Protein AF-A0A3D2JMN7-F1 (afdb_monomer)

Sequence (132 aa):
RILSSPPSQLANPKLTTCADEILEDLNIESRLNQNVDPPTIDQSSVQNSAGFSENALDNLARENNVLSIEHRVIDLLEKSDGSVHVDDITRTLGESASAVSSVLIMLELKGNARQVGSMQFIADKERPVISY

Solvent-accessible surface area (backbone atoms only — not comparable to full-atom values): 9131 Å² total; per-residue (Å²): 137,79,90,83,80,82,82,82,82,82,77,76,81,79,87,79,73,79,95,80,82,86,87,81,85,85,85,76,82,75,81,80,80,83,81,91,85,89,83,82,93,74,93,74,77,92,73,93,65,102,73,84,76,82,44,72,66,57,56,49,60,73,73,54,84,82,64,58,71,63,56,53,51,49,56,52,31,66,72,41,100,50,73,45,44,53,68,57,52,21,64,74,69,73,45,53,66,66,59,51,50,54,44,50,54,52,30,37,78,69,50,49,25,42,77,81,53,94,62,21,33,30,50,36,76,79,69,82,82,79,82,129

Nearest PDB structures (foldseek):
  3f72-assembly2_C  TM=7.011E-01  e=8.787E-03  Staphylococcus aureus
  4o5v-assembly1_A  TM=7.372E-01  e=9.380E-03  Thermoplasma acidophilum DSM 1728
  7dqb-assembly1_A  TM=8.512E-01  e=4.802E-02  Microbacterium hydrocarbonoxydans
  4zzl-assembly1_A  TM=5.368E-01  e=3.090E-03  Pseudomonas aeruginosa
  2hr3-assembly1_A  TM=7.502E-01  e=5.126E-02  Pseudomonas aeruginosa

pLDDT: mean 71.04, std 20.72, range [36.44, 97.56]

Mean predicted aligned error: 19.76 Å

Secondary structure (DSSP, 8-state):
----PPPP----------TT-----------------------------------HHHHHHHHS-S--HHHHHHHHHHHSSS-EEHHHHHHHHT--HHHHHHHHHHHHHTTSEEEEETTEEEE---------

Radius of gyration: 30.07 Å; Cα contacts (8 Å, |Δi|>4): 79; chains: 1; bounding box: 66×76×73 Å

Foldseek 3Di:
DDDDDDDDDDDDPPPPDPPPPDDDDPPPPPPPDDDDDDDDDDDDDDDDDPDPPPPPVVVCPVPDDPPDLLVLLLVVQVPDPFWDALVRSCVVVVHDSVVSVVSQVVCVVVQQKDDDDDRIIHGRDPDPPPDD

Structure (mmCIF, N/CA/C/O backbon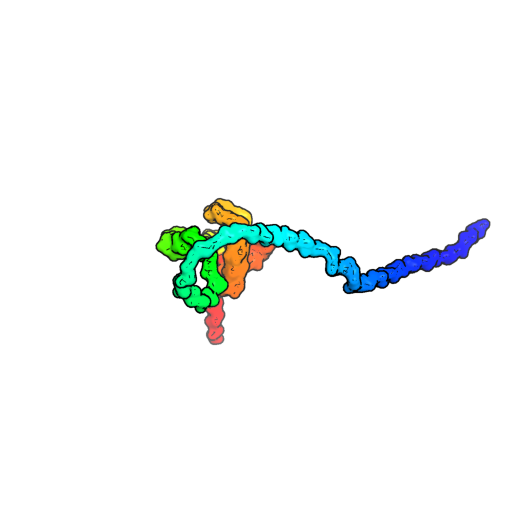e):
data_AF-A0A3D2JMN7-F1
#
_entry.id   AF-A0A3D2JMN7-F1
#
loop_
_atom_site.group_PDB
_atom_site.id
_atom_site.type_symbol
_atom_site.label_atom_id
_atom_site.label_alt_id
_atom_site.label_comp_id
_atom_site.label_asym_id
_atom_site.label_entity_id
_atom_site.label_seq_id
_atom_site.pdbx_PDB_ins_code
_atom_site.Cartn_x
_atom_site.Cartn_y
_atom_site.Cartn_z
_atom_site.occupancy
_atom_site.B_iso_or_equiv
_atom_site.auth_seq_id
_atom_site.auth_comp_id
_atom_site.auth_asym_id
_atom_site.auth_atom_id
_atom_site.pdbx_PDB_model_num
ATOM 1 N N . ARG A 1 1 ? 28.702 -52.298 47.953 1.00 44.03 1 ARG A N 1
ATOM 2 C CA . ARG A 1 1 ? 27.553 -51.367 47.871 1.00 44.03 1 ARG A CA 1
ATOM 3 C C . ARG A 1 1 ? 28.126 -4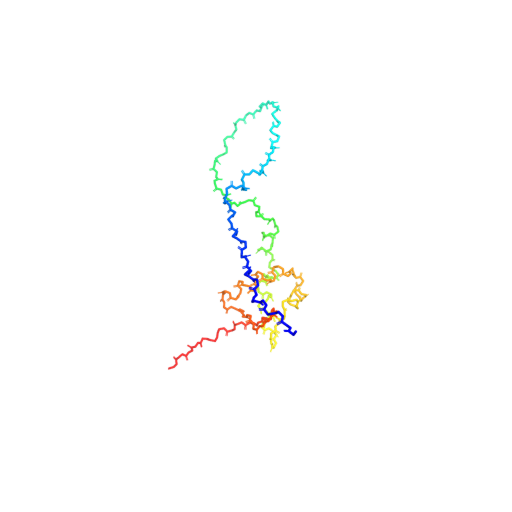9.954 47.757 1.00 44.03 1 ARG A C 1
ATOM 5 O O . ARG A 1 1 ? 28.578 -49.426 48.753 1.00 44.03 1 ARG A O 1
ATOM 12 N N . ILE A 1 2 ? 28.193 -49.472 46.512 1.00 50.59 2 ILE A N 1
ATOM 13 C CA . ILE A 1 2 ? 28.217 -48.078 46.030 1.00 50.59 2 ILE A CA 1
ATOM 14 C C . ILE A 1 2 ? 29.288 -47.124 46.607 1.00 50.59 2 ILE A C 1
ATOM 16 O O . ILE A 1 2 ? 29.111 -46.520 47.659 1.00 50.59 2 ILE A O 1
ATOM 20 N N . LEU A 1 3 ? 30.364 -46.948 45.827 1.00 49.75 3 LEU A N 1
ATOM 21 C CA . LEU A 1 3 ? 31.215 -45.753 45.796 1.00 49.75 3 LEU A CA 1
ATOM 22 C C . LEU A 1 3 ? 30.363 -44.557 45.343 1.00 49.75 3 LEU A C 1
ATOM 24 O O . LEU A 1 3 ? 29.797 -44.596 44.253 1.00 49.75 3 LEU A O 1
ATOM 28 N N . SER A 1 4 ? 30.269 -43.513 46.164 1.00 51.53 4 SER A N 1
ATOM 29 C CA . SER A 1 4 ? 29.608 -42.252 45.813 1.00 51.53 4 SER A CA 1
ATOM 30 C C . SER A 1 4 ? 30.662 -41.153 45.703 1.00 51.53 4 SER A C 1
ATOM 32 O O . SER A 1 4 ? 31.028 -40.539 46.703 1.00 51.53 4 SER A O 1
ATOM 34 N N . SER A 1 5 ? 31.159 -40.924 44.490 1.00 59.91 5 SER A N 1
ATOM 35 C CA . SER A 1 5 ? 31.951 -39.739 44.146 1.00 59.91 5 SER A CA 1
ATOM 36 C C . SER A 1 5 ? 31.023 -38.531 43.928 1.00 59.91 5 SER A C 1
ATOM 38 O O . SER A 1 5 ? 29.992 -38.694 43.273 1.00 59.91 5 SER A O 1
ATOM 40 N N . PRO A 1 6 ? 31.351 -37.324 44.425 1.00 65.38 6 PRO A N 1
ATOM 41 C CA . PRO A 1 6 ? 30.666 -36.089 44.038 1.00 65.38 6 PRO A CA 1
ATOM 42 C C . PRO A 1 6 ? 31.114 -35.589 42.642 1.00 65.38 6 PRO A C 1
ATOM 44 O O . PRO A 1 6 ? 32.161 -36.014 42.148 1.00 65.38 6 PRO A O 1
ATOM 47 N N . PRO A 1 7 ? 30.313 -34.726 41.981 1.00 52.62 7 PRO A N 1
ATOM 48 C CA . PRO A 1 7 ? 30.392 -34.475 40.542 1.00 52.62 7 PRO A CA 1
ATOM 49 C C . PRO A 1 7 ? 31.567 -33.586 40.115 1.00 52.62 7 PRO A C 1
ATOM 51 O O . PRO A 1 7 ? 31.987 -32.670 40.821 1.00 52.62 7 PRO A O 1
ATOM 54 N N . SER A 1 8 ? 32.054 -33.864 38.906 1.00 52.22 8 SER A N 1
ATOM 55 C CA . SER A 1 8 ? 33.098 -33.144 38.181 1.00 52.22 8 SER A CA 1
ATOM 56 C C . SER A 1 8 ? 32.760 -31.659 38.014 1.00 52.22 8 SER A C 1
ATOM 58 O O . SER A 1 8 ? 31.720 -31.308 37.458 1.00 52.22 8 SER A O 1
ATOM 60 N N . GLN A 1 9 ? 33.669 -30.790 38.459 1.00 52.78 9 GLN A N 1
ATOM 61 C CA . GLN A 1 9 ? 33.668 -29.358 38.160 1.00 52.78 9 GLN A CA 1
ATOM 62 C C . GLN A 1 9 ? 33.759 -29.162 36.640 1.00 52.78 9 GLN A C 1
ATOM 64 O O . GLN A 1 9 ? 34.770 -29.499 36.021 1.00 52.78 9 GLN A O 1
ATOM 69 N N . LEU A 1 10 ? 32.693 -28.634 36.039 1.00 46.59 10 LEU A N 1
ATOM 70 C CA . LEU A 1 10 ? 32.675 -28.195 34.650 1.00 46.59 10 LEU A CA 1
ATOM 71 C C . LEU A 1 10 ? 33.549 -26.938 34.542 1.00 46.59 10 LEU A C 1
ATOM 73 O O . LEU A 1 10 ? 33.153 -25.848 34.950 1.00 46.59 10 LEU A O 1
ATOM 77 N N . ALA A 1 11 ? 34.771 -27.110 34.047 1.00 52.69 11 ALA A N 1
ATOM 78 C CA . ALA A 1 11 ? 35.667 -26.010 33.738 1.00 52.69 11 ALA A CA 1
ATOM 79 C C . ALA A 1 11 ? 35.083 -25.201 32.570 1.00 52.69 11 ALA A C 1
ATOM 81 O O . ALA A 1 11 ? 34.993 -25.695 31.448 1.00 52.69 11 ALA A O 1
ATOM 82 N N . ASN A 1 12 ? 34.689 -23.955 32.831 1.00 51.59 12 ASN A N 1
ATOM 83 C CA . ASN A 1 12 ? 34.355 -23.002 31.777 1.00 51.59 12 ASN A CA 1
ATOM 84 C C . ASN A 1 12 ? 35.637 -22.660 31.000 1.00 51.59 12 ASN A C 1
ATOM 86 O O . ASN A 1 12 ? 36.590 -22.170 31.620 1.00 51.59 12 ASN A O 1
ATOM 90 N N . PRO A 1 13 ? 35.704 -22.857 29.672 1.00 53.78 13 PRO A N 1
ATOM 91 C CA . PRO A 1 13 ? 36.789 -22.285 28.896 1.00 53.78 13 PRO A CA 1
ATOM 92 C C . PRO A 1 13 ? 36.629 -20.761 28.894 1.00 53.78 13 PRO A C 1
ATOM 94 O O . PRO A 1 13 ? 35.652 -20.210 28.390 1.00 53.78 13 PRO A O 1
ATOM 97 N N . LYS A 1 14 ? 37.601 -20.075 29.500 1.00 52.97 14 LYS A N 1
ATOM 98 C CA . LYS A 1 14 ? 37.822 -18.635 29.342 1.00 52.97 14 LYS A CA 1
ATOM 99 C C . LYS A 1 14 ? 38.020 -18.353 27.848 1.00 52.97 14 LYS A C 1
ATOM 101 O O . LYS A 1 14 ? 39.074 -18.678 27.309 1.00 52.97 14 LYS A O 1
ATOM 106 N N . LEU A 1 15 ? 37.039 -17.737 27.187 1.00 50.47 15 LEU A N 1
ATOM 107 C CA . LEU A 1 15 ? 37.279 -17.057 25.914 1.00 50.47 15 LEU A CA 1
ATOM 108 C C . LEU A 1 15 ? 38.044 -15.761 26.207 1.00 50.47 15 LEU A C 1
ATOM 110 O O . LEU A 1 15 ? 37.457 -14.706 26.423 1.00 50.47 15 LEU A O 1
ATOM 114 N N . THR A 1 16 ? 39.370 -15.855 26.257 1.00 58.66 16 THR A N 1
ATOM 115 C CA . THR A 1 16 ? 40.251 -14.711 26.013 1.00 58.66 16 THR A CA 1
ATOM 116 C C . THR A 1 16 ? 40.700 -14.834 24.565 1.00 58.66 16 THR A C 1
ATOM 118 O O . THR A 1 16 ? 41.642 -15.557 24.261 1.00 58.66 16 THR A O 1
ATOM 121 N N . THR A 1 17 ? 39.982 -14.164 23.671 1.00 52.81 17 THR A N 1
ATOM 122 C CA . THR A 1 17 ? 40.447 -13.891 22.310 1.00 52.81 17 THR A CA 1
ATOM 123 C C . THR A 1 17 ? 40.876 -12.432 22.309 1.00 52.81 17 THR A C 1
ATOM 125 O O . THR A 1 17 ? 40.051 -11.544 22.515 1.00 52.81 17 THR A O 1
ATOM 128 N N . CYS A 1 18 ? 42.183 -12.199 22.188 1.00 51.72 18 CYS A N 1
ATOM 129 C CA . CYS A 1 18 ? 42.750 -10.868 22.010 1.00 51.72 18 CYS A CA 1
ATOM 130 C C . CYS A 1 18 ? 42.147 -10.251 20.743 1.00 51.72 18 CYS A C 1
ATOM 132 O O . CYS A 1 18 ? 42.168 -10.866 19.681 1.00 51.72 18 CYS A O 1
ATOM 134 N N . ALA A 1 19 ? 41.570 -9.060 20.869 1.00 56.66 19 ALA A N 1
ATOM 135 C CA . ALA A 1 19 ? 40.833 -8.375 19.811 1.00 56.66 19 ALA A CA 1
ATOM 136 C C . ALA A 1 19 ? 41.749 -7.664 18.789 1.00 56.66 19 ALA A C 1
ATOM 138 O O . ALA A 1 19 ? 41.404 -6.579 18.341 1.00 56.66 19 ALA A O 1
ATOM 139 N N . ASP A 1 20 ? 42.891 -8.264 18.433 1.00 56.88 20 ASP A N 1
ATOM 140 C CA . ASP A 1 20 ? 43.944 -7.613 17.629 1.00 56.88 20 ASP A CA 1
ATOM 141 C C . ASP A 1 20 ? 44.357 -8.383 16.351 1.00 56.88 20 ASP A C 1
ATOM 143 O O . ASP A 1 20 ? 45.326 -8.005 15.704 1.00 56.88 20 ASP A O 1
ATOM 147 N N . GLU A 1 21 ? 43.630 -9.425 15.924 1.00 58.06 21 GLU A N 1
ATOM 148 C CA . GLU A 1 21 ? 44.004 -10.234 14.737 1.00 58.06 21 GLU A CA 1
ATOM 149 C C . GLU A 1 21 ? 42.912 -10.339 13.653 1.00 58.06 21 GLU A C 1
ATOM 151 O O . GLU A 1 21 ? 42.696 -11.402 13.078 1.00 58.06 21 GLU A O 1
ATOM 156 N N . ILE A 1 22 ? 42.203 -9.252 13.331 1.00 61.91 22 ILE A N 1
ATOM 157 C CA . ILE A 1 22 ? 41.451 -9.185 12.060 1.00 61.91 22 ILE A CA 1
ATOM 158 C C . ILE A 1 22 ? 41.635 -7.802 11.433 1.00 61.91 22 ILE A C 1
ATOM 160 O O . ILE A 1 22 ? 40.740 -6.959 11.475 1.00 61.91 22 ILE A O 1
ATOM 164 N N . LEU A 1 23 ? 42.822 -7.547 10.879 1.00 56.66 23 LEU A N 1
ATOM 165 C CA . LEU A 1 23 ? 43.068 -6.353 10.065 1.00 56.66 23 LEU A CA 1
ATOM 166 C C . LEU A 1 23 ? 44.175 -6.572 9.022 1.00 56.66 23 LEU A C 1
ATOM 168 O O . LEU A 1 23 ? 45.067 -5.755 8.880 1.00 56.66 23 LEU A O 1
ATOM 172 N N . GLU A 1 24 ? 44.088 -7.678 8.291 1.00 62.19 24 GLU A N 1
ATOM 173 C CA . GLU A 1 24 ? 44.838 -8.029 7.072 1.00 62.19 24 GLU A CA 1
ATOM 174 C C . GLU A 1 24 ? 43.958 -9.133 6.443 1.00 62.19 24 GLU A C 1
ATOM 176 O O . GLU A 1 24 ? 43.697 -10.142 7.084 1.00 62.19 24 GLU A O 1
ATOM 181 N N . ASP A 1 25 ? 43.195 -8.942 5.364 1.00 58.25 25 ASP A N 1
ATOM 182 C CA . ASP A 1 25 ? 43.626 -8.586 4.019 1.00 58.25 25 ASP A CA 1
ATOM 183 C C . ASP A 1 25 ? 42.461 -7.976 3.207 1.00 58.25 25 ASP A C 1
ATOM 185 O O . ASP A 1 25 ? 41.481 -8.650 2.882 1.00 58.25 25 ASP A O 1
ATOM 189 N N . LEU A 1 26 ? 42.585 -6.712 2.795 1.00 57.06 26 LEU A N 1
ATOM 190 C CA . LEU A 1 26 ? 41.852 -6.159 1.647 1.00 57.06 26 LEU A CA 1
ATOM 191 C C . LEU A 1 26 ? 42.875 -5.777 0.576 1.00 57.06 26 LEU A C 1
ATOM 193 O O . LEU A 1 26 ? 43.166 -4.605 0.345 1.00 57.06 26 LEU A O 1
ATOM 197 N N . ASN A 1 27 ? 43.449 -6.792 -0.069 1.00 56.41 27 ASN A N 1
ATOM 198 C CA . ASN A 1 27 ? 44.314 -6.620 -1.230 1.00 56.41 27 ASN A CA 1
ATOM 199 C C . ASN A 1 27 ? 43.474 -6.236 -2.462 1.00 56.41 27 ASN A C 1
ATOM 201 O O . ASN A 1 27 ? 43.112 -7.083 -3.278 1.00 56.41 27 ASN A O 1
ATOM 205 N N . ILE A 1 28 ? 43.131 -4.953 -2.592 1.00 56.72 28 ILE A N 1
ATOM 206 C CA . ILE A 1 28 ? 42.568 -4.397 -3.828 1.00 56.72 28 ILE A CA 1
ATOM 207 C C . ILE A 1 28 ? 43.739 -3.849 -4.648 1.00 56.72 28 ILE A C 1
ATOM 209 O O . ILE A 1 28 ? 44.032 -2.654 -4.639 1.00 56.72 28 ILE A O 1
ATOM 213 N N . GLU A 1 29 ? 44.433 -4.736 -5.362 1.00 55.69 29 GLU A N 1
ATOM 214 C CA . GLU A 1 29 ? 45.381 -4.351 -6.411 1.00 55.69 29 GLU A CA 1
ATOM 215 C C . GLU A 1 29 ? 44.619 -3.681 -7.566 1.00 55.69 29 GLU A C 1
ATOM 217 O O . GLU A 1 29 ? 44.268 -4.299 -8.574 1.00 55.69 29 GLU A O 1
ATOM 222 N N . SER A 1 30 ? 44.355 -2.380 -7.427 1.00 52.28 30 SER A N 1
ATOM 223 C CA . SER A 1 30 ? 43.958 -1.544 -8.555 1.00 52.28 30 SER A CA 1
ATOM 224 C C . SER A 1 30 ? 45.152 -1.431 -9.507 1.00 52.28 30 SER A C 1
ATOM 226 O O . SER A 1 30 ? 46.157 -0.776 -9.231 1.00 52.28 30 SER A O 1
ATOM 228 N N . ARG A 1 31 ? 45.071 -2.146 -10.631 1.00 49.97 31 ARG A N 1
ATOM 229 C CA . ARG A 1 31 ? 46.018 -2.059 -11.745 1.00 49.97 31 ARG A CA 1
ATOM 230 C C . ARG A 1 31 ? 45.913 -0.671 -12.383 1.00 49.97 31 ARG A C 1
ATOM 232 O O . ARG A 1 31 ? 45.187 -0.476 -13.353 1.00 49.97 31 ARG A O 1
ATOM 239 N N . LEU A 1 32 ? 46.660 0.290 -11.842 1.00 48.00 32 LEU A N 1
ATOM 240 C CA . LEU A 1 32 ? 47.013 1.539 -12.516 1.00 48.00 32 LEU A CA 1
ATOM 241 C C . LEU A 1 32 ? 47.888 1.205 -13.729 1.00 48.00 32 LEU A C 1
ATOM 243 O O . LEU A 1 32 ? 49.114 1.167 -13.646 1.00 48.00 32 LEU A O 1
ATOM 247 N N . ASN A 1 33 ? 47.252 0.932 -14.865 1.00 43.75 33 ASN A N 1
ATOM 248 C CA . ASN A 1 33 ? 47.948 0.858 -16.139 1.00 43.75 33 ASN A CA 1
ATOM 249 C C . ASN A 1 33 ? 48.112 2.285 -16.679 1.00 43.75 33 ASN A C 1
ATOM 251 O O . ASN A 1 33 ? 47.229 2.822 -17.344 1.00 43.75 33 ASN A O 1
ATOM 255 N N . GLN A 1 34 ? 49.241 2.907 -16.345 1.00 50.25 34 GLN A N 1
ATOM 256 C CA . GLN A 1 34 ? 49.738 4.087 -17.045 1.00 50.25 34 GLN A CA 1
ATOM 257 C C . GLN A 1 34 ? 50.280 3.678 -18.421 1.00 50.25 34 GLN A C 1
ATOM 259 O O . GLN A 1 34 ? 51.120 2.787 -18.495 1.00 50.25 34 GLN A O 1
ATOM 264 N N . ASN A 1 35 ? 49.808 4.338 -19.482 1.00 42.78 35 ASN A N 1
ATOM 265 C CA . ASN A 1 35 ? 50.547 4.667 -20.715 1.00 42.78 35 ASN A CA 1
ATOM 266 C C . ASN A 1 35 ? 49.700 5.708 -21.492 1.00 42.78 35 ASN A C 1
ATOM 268 O O . ASN A 1 35 ? 48.638 5.354 -21.987 1.00 42.78 35 ASN A O 1
ATOM 272 N N . VAL A 1 36 ? 49.917 7.020 -21.303 1.00 47.38 36 VAL A N 1
ATOM 273 C CA . VAL A 1 36 ? 50.818 7.940 -22.052 1.00 47.38 36 VAL A CA 1
ATOM 274 C C . VAL A 1 36 ? 50.114 8.596 -23.263 1.00 47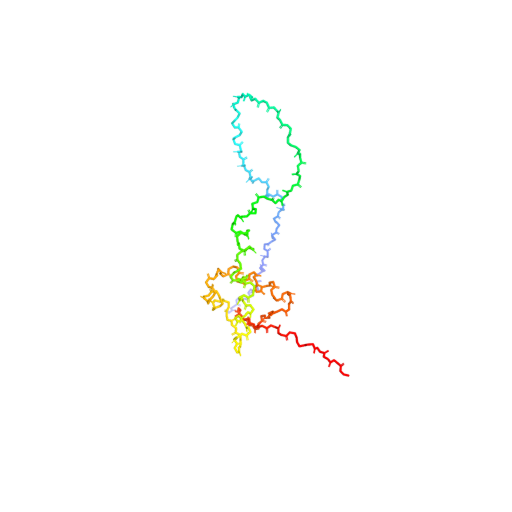.38 36 VAL A C 1
ATOM 276 O O . VAL A 1 36 ? 49.900 7.942 -24.274 1.00 47.38 36 VAL A O 1
ATOM 279 N N . ASP A 1 37 ? 49.720 9.873 -23.079 1.00 40.38 37 ASP A N 1
ATOM 280 C CA . ASP A 1 37 ? 49.861 11.068 -23.961 1.00 40.38 37 ASP A CA 1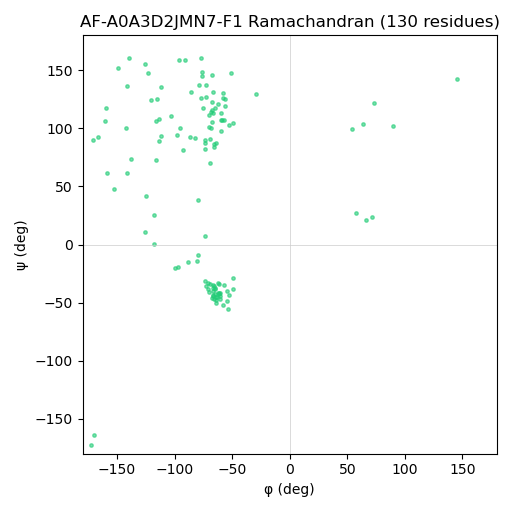
ATOM 281 C C . ASP A 1 37 ? 48.666 12.068 -23.900 1.00 40.38 37 ASP A C 1
ATOM 283 O O . ASP A 1 37 ? 47.518 11.645 -23.752 1.00 40.38 37 ASP A O 1
ATOM 287 N N . PRO A 1 38 ? 48.908 13.405 -23.963 1.00 58.84 38 PRO A N 1
ATOM 288 C CA . PRO A 1 38 ? 47.926 14.455 -23.645 1.00 58.84 38 PRO A CA 1
ATOM 289 C C . PRO A 1 38 ? 47.116 14.905 -24.878 1.00 58.84 38 PRO A C 1
ATOM 291 O O . PRO A 1 38 ? 47.600 14.792 -26.006 1.00 58.84 38 PRO A O 1
ATOM 294 N N . PRO A 1 39 ? 45.922 15.510 -24.699 1.00 42.59 39 PRO A N 1
ATOM 295 C CA . PRO A 1 39 ? 45.870 16.962 -24.904 1.00 42.59 39 PRO A CA 1
ATOM 296 C C . PRO A 1 39 ? 44.838 17.737 -24.054 1.00 42.59 39 PRO A C 1
ATOM 298 O O . PRO A 1 39 ? 43.760 17.260 -23.723 1.00 42.59 39 PRO A O 1
ATOM 301 N N . THR A 1 40 ? 45.206 18.997 -23.811 1.00 38.66 40 THR A N 1
ATOM 302 C CA . THR A 1 40 ? 44.357 20.188 -23.621 1.00 38.66 40 THR A CA 1
ATOM 303 C C . THR A 1 40 ? 43.408 20.231 -22.418 1.00 38.66 40 THR A C 1
ATOM 305 O O . THR A 1 40 ? 42.311 19.685 -22.408 1.00 38.66 40 THR A O 1
ATOM 308 N N . ILE A 1 41 ? 43.839 21.015 -21.427 1.00 50.31 41 ILE A N 1
ATOM 309 C CA . ILE A 1 41 ? 43.032 21.536 -20.324 1.00 50.31 41 ILE A CA 1
ATOM 310 C C . ILE A 1 41 ? 41.972 22.481 -20.900 1.00 50.31 41 ILE A C 1
ATOM 312 O O . ILE A 1 41 ? 42.332 23.536 -21.417 1.00 50.31 41 ILE A O 1
ATOM 316 N N . ASP A 1 42 ? 40.694 22.151 -20.726 1.00 39.16 42 ASP A N 1
ATOM 317 C CA . ASP A 1 42 ? 39.643 23.163 -20.645 1.00 39.16 42 ASP A CA 1
ATOM 318 C C . ASP A 1 42 ? 38.937 23.032 -19.291 1.00 39.16 42 ASP A C 1
ATOM 320 O O . ASP A 1 42 ? 38.544 21.949 -18.849 1.00 39.16 42 ASP A O 1
ATOM 324 N N . GLN A 1 43 ? 38.922 24.147 -18.571 1.00 53.19 43 GLN A N 1
ATOM 325 C CA . GLN A 1 43 ? 38.547 24.254 -17.170 1.00 53.19 43 GLN A CA 1
ATOM 326 C C . GLN A 1 43 ? 37.051 23.992 -17.007 1.00 53.19 43 GLN A C 1
ATOM 328 O O . GLN A 1 43 ? 36.225 24.802 -17.413 1.00 53.19 43 GLN A O 1
ATOM 333 N N . SER A 1 44 ? 36.688 22.900 -16.338 1.00 36.44 44 SER A N 1
ATOM 334 C CA . SER A 1 44 ? 35.334 22.717 -15.815 1.00 36.44 44 SER A CA 1
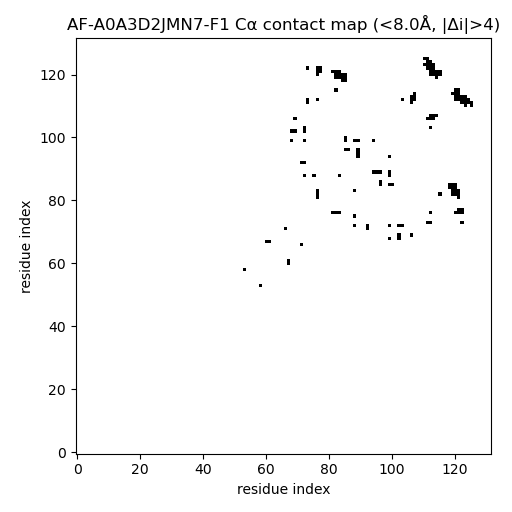ATOM 335 C C . SER A 1 44 ? 35.397 22.652 -14.298 1.00 36.44 44 SER A C 1
ATOM 337 O O . SER A 1 44 ? 35.894 21.699 -13.704 1.00 36.44 44 SER A O 1
ATOM 339 N N . SER A 1 45 ? 34.941 23.752 -13.710 1.00 42.47 45 SER A N 1
ATOM 340 C CA . SER A 1 45 ? 34.681 23.999 -12.299 1.00 42.47 45 SER A CA 1
ATOM 341 C C . SER A 1 45 ? 34.299 22.759 -11.493 1.00 42.47 45 SER A C 1
ATOM 343 O O . SER A 1 45 ? 33.335 22.066 -11.814 1.00 42.47 45 SER A O 1
ATOM 345 N N . VAL A 1 46 ? 34.989 22.587 -10.367 1.00 50.12 46 VAL A N 1
ATOM 346 C CA . VAL A 1 46 ? 34.549 21.794 -9.219 1.00 50.12 46 VAL A CA 1
ATOM 347 C C . VAL A 1 46 ? 33.121 22.208 -8.848 1.00 50.12 46 VAL A C 1
ATOM 349 O O . VAL A 1 46 ? 32.909 23.265 -8.256 1.00 50.12 46 VAL A O 1
ATOM 352 N N . GLN A 1 47 ? 32.142 21.374 -9.192 1.00 40.84 47 GLN A N 1
ATOM 353 C CA . GLN A 1 47 ? 30.828 21.383 -8.564 1.00 40.84 47 GLN A CA 1
ATOM 354 C C . GLN A 1 47 ? 30.665 20.077 -7.801 1.00 40.84 47 GLN A C 1
ATOM 356 O O . GLN A 1 47 ? 30.571 18.983 -8.347 1.00 40.84 47 GLN A O 1
ATOM 361 N N . ASN A 1 48 ? 30.715 20.243 -6.489 1.00 47.69 48 ASN A N 1
ATOM 362 C CA . ASN A 1 48 ? 30.401 19.253 -5.490 1.00 47.69 48 ASN A CA 1
ATOM 363 C C . ASN A 1 48 ? 28.883 18.995 -5.561 1.00 47.69 48 ASN A C 1
ATOM 365 O O . ASN A 1 48 ? 28.105 19.803 -5.060 1.00 47.69 48 ASN A O 1
ATOM 369 N N . SER A 1 49 ? 28.449 17.912 -6.205 1.00 45.00 49 SER A N 1
ATOM 370 C CA . SER A 1 49 ? 27.083 17.396 -6.057 1.00 45.00 49 SER A CA 1
ATOM 371 C C . SER A 1 49 ? 27.107 15.872 -6.054 1.00 45.00 49 SER A C 1
ATOM 373 O O . SER A 1 49 ? 27.208 15.221 -7.093 1.00 45.00 49 SER A O 1
ATOM 375 N N . ALA A 1 50 ? 27.020 15.301 -4.855 1.00 44.66 50 ALA A N 1
ATOM 376 C CA . ALA A 1 50 ? 26.780 13.883 -4.623 1.00 44.66 50 ALA A CA 1
ATOM 377 C C . ALA A 1 50 ? 25.343 13.512 -5.033 1.00 44.66 50 ALA A C 1
ATOM 379 O O . ALA A 1 50 ? 24.479 13.258 -4.200 1.00 44.66 50 ALA A O 1
ATOM 380 N N . GLY A 1 51 ? 25.092 13.523 -6.336 1.00 48.44 51 GLY A N 1
ATOM 381 C CA . GLY A 1 51 ? 23.826 13.162 -6.953 1.00 48.44 51 GLY A CA 1
ATOM 382 C C . GLY A 1 51 ? 24.038 13.101 -8.451 1.00 48.44 51 GLY A C 1
ATOM 383 O O . GLY A 1 51 ? 23.959 14.126 -9.101 1.00 48.44 51 GLY A O 1
ATOM 384 N N . PHE A 1 52 ? 24.413 11.939 -8.990 1.00 46.91 52 PHE A N 1
ATOM 385 C CA . PHE A 1 52 ? 24.403 11.726 -10.442 1.00 46.91 52 PHE A CA 1
ATOM 386 C C . PHE A 1 52 ? 24.357 10.232 -10.795 1.00 46.91 52 PHE A C 1
ATOM 388 O O . PHE A 1 52 ? 25.237 9.659 -11.425 1.00 46.91 52 PHE A O 1
ATOM 395 N N . SER A 1 53 ? 23.284 9.582 -10.360 1.00 50.97 53 SER A N 1
ATOM 396 C CA . SER A 1 53 ? 22.524 8.708 -11.256 1.00 50.97 53 SER A CA 1
ATOM 397 C C . SER A 1 53 ? 21.052 8.902 -10.913 1.00 50.97 53 SER A C 1
ATOM 399 O O . SER A 1 53 ? 20.362 8.005 -10.441 1.00 50.97 53 SER A O 1
ATOM 401 N N . GLU A 1 54 ? 20.575 10.138 -11.085 1.00 60.84 54 GLU A N 1
ATOM 402 C CA . GLU A 1 54 ? 19.142 10.366 -11.248 1.00 60.84 54 GLU A CA 1
ATOM 403 C C . GLU A 1 54 ? 18.728 9.579 -12.487 1.00 60.84 54 GLU A C 1
ATOM 405 O O . GLU A 1 54 ? 18.999 9.950 -13.631 1.00 60.84 54 GLU A O 1
ATOM 410 N N . ASN A 1 55 ? 18.193 8.390 -12.225 1.00 58.44 55 ASN A N 1
ATOM 411 C CA . ASN A 1 55 ? 17.804 7.445 -13.245 1.00 58.44 55 ASN A CA 1
ATOM 412 C C . ASN A 1 55 ? 16.784 8.144 -14.137 1.00 58.44 55 ASN A C 1
ATOM 414 O O . ASN A 1 55 ? 15.794 8.680 -13.644 1.00 58.44 55 ASN A O 1
ATOM 418 N N . ALA A 1 56 ? 16.977 8.098 -15.454 1.00 64.25 56 ALA A N 1
ATOM 419 C CA . ALA A 1 56 ? 15.957 8.554 -16.395 1.00 64.25 56 ALA A CA 1
ATOM 420 C C . ALA A 1 56 ? 14.576 7.935 -16.071 1.00 64.25 56 ALA A C 1
ATOM 422 O O . ALA A 1 56 ? 13.550 8.572 -16.268 1.00 64.25 56 ALA A O 1
ATOM 423 N N . LEU A 1 57 ? 14.563 6.736 -15.473 1.00 59.50 57 LEU A N 1
ATOM 424 C CA . LEU A 1 57 ? 13.382 6.071 -14.923 1.00 59.50 57 LEU A CA 1
ATOM 425 C C . LEU A 1 57 ? 12.672 6.859 -13.799 1.00 59.50 57 LEU A C 1
ATOM 427 O O . LEU A 1 57 ? 11.447 6.925 -13.800 1.00 59.50 57 LEU A O 1
ATOM 431 N N . ASP A 1 58 ? 13.418 7.465 -12.873 1.00 64.19 58 ASP A N 1
ATOM 432 C CA . ASP A 1 58 ? 12.893 8.223 -11.724 1.00 64.19 58 ASP A CA 1
ATOM 433 C C . ASP A 1 58 ? 12.249 9.543 -12.182 1.00 64.19 58 ASP A C 1
ATOM 435 O O . ASP A 1 58 ? 11.131 9.890 -11.796 1.00 64.19 58 ASP A O 1
ATOM 439 N N . ASN A 1 59 ? 12.894 10.212 -13.143 1.00 58.69 59 ASN A N 1
ATOM 440 C CA . ASN A 1 59 ? 12.367 11.420 -13.777 1.00 58.69 59 ASN A CA 1
ATOM 441 C C . ASN A 1 59 ? 11.112 11.139 -14.622 1.00 58.69 59 ASN A C 1
ATOM 443 O O . ASN A 1 59 ? 10.146 11.896 -14.542 1.00 58.69 59 ASN A O 1
ATOM 447 N N . LEU A 1 60 ? 11.061 10.026 -15.370 1.00 61.62 60 LEU A N 1
ATOM 448 C CA . LEU A 1 60 ? 9.843 9.632 -16.090 1.00 61.62 60 LEU A CA 1
ATOM 449 C C . LEU A 1 60 ? 8.684 9.279 -15.140 1.00 61.62 60 LEU A C 1
ATOM 451 O O . LEU A 1 60 ? 7.541 9.617 -15.455 1.00 61.62 60 LEU A O 1
ATOM 455 N N . ALA A 1 61 ? 8.966 8.636 -14.000 1.00 60.81 61 ALA A N 1
ATOM 456 C CA . ALA A 1 61 ? 7.973 8.266 -12.986 1.00 60.81 61 ALA A CA 1
ATOM 457 C C . ALA A 1 61 ? 7.395 9.484 -12.245 1.00 60.81 61 ALA A C 1
ATOM 459 O O . ALA A 1 61 ? 6.211 9.508 -11.909 1.00 60.81 61 ALA A O 1
ATOM 460 N N . ARG A 1 62 ? 8.214 10.518 -12.033 1.00 59.00 62 ARG A N 1
ATOM 461 C CA . ARG A 1 62 ? 7.795 11.800 -11.455 1.00 59.00 62 ARG A CA 1
ATOM 462 C C . ARG A 1 62 ? 6.926 12.626 -12.411 1.00 59.00 62 ARG A C 1
ATOM 464 O O . ARG A 1 62 ? 6.044 13.350 -11.956 1.00 59.00 62 ARG A O 1
ATOM 471 N N . GLU A 1 63 ? 7.172 12.538 -13.718 1.00 55.28 63 GLU A N 1
ATOM 472 C CA . GLU A 1 63 ? 6.579 13.436 -14.723 1.00 55.28 63 GLU A CA 1
ATOM 473 C C . GLU A 1 63 ? 5.368 12.843 -15.470 1.00 55.28 63 GLU A C 1
ATOM 475 O O . GLU A 1 63 ? 4.543 13.598 -15.982 1.00 55.28 63 GLU A O 1
ATOM 480 N N . ASN A 1 64 ? 5.192 11.514 -15.482 1.00 54.00 64 ASN A N 1
ATOM 481 C CA . ASN A 1 64 ? 4.056 10.839 -16.126 1.00 54.00 64 ASN A CA 1
ATOM 482 C C . ASN A 1 64 ? 3.155 10.152 -15.089 1.00 54.00 64 ASN A C 1
ATOM 484 O O . ASN A 1 64 ? 3.316 8.983 -14.750 1.00 54.00 64 ASN A O 1
ATOM 488 N N . ASN A 1 65 ? 2.182 10.899 -14.579 1.00 62.12 65 ASN A N 1
ATOM 489 C CA . ASN A 1 65 ? 1.221 10.457 -13.574 1.00 62.12 65 ASN A CA 1
ATOM 490 C C . ASN A 1 65 ? 0.365 9.242 -14.016 1.00 62.12 65 ASN A C 1
ATOM 492 O O . ASN A 1 65 ? -0.593 9.400 -14.771 1.00 62.12 65 ASN A O 1
ATOM 496 N N . VAL A 1 66 ? 0.643 8.061 -13.449 1.00 55.53 66 VAL A N 1
ATOM 497 C CA . VAL A 1 66 ? -0.304 6.922 -13.341 1.00 55.53 66 VAL A CA 1
ATOM 498 C C . VAL A 1 66 ? -0.577 6.588 -11.856 1.00 55.53 66 VAL A C 1
ATOM 500 O O . VAL A 1 66 ? -0.992 5.490 -11.515 1.00 55.53 66 VAL A O 1
ATOM 503 N N . LEU A 1 67 ? -0.427 7.573 -10.959 1.00 61.19 67 LEU A N 1
ATOM 504 C CA . LEU A 1 67 ? -0.385 7.461 -9.491 1.00 61.19 67 LEU A CA 1
ATOM 505 C C . LEU A 1 67 ? 0.934 6.854 -8.975 1.00 61.19 67 LEU A C 1
ATOM 507 O O . LEU A 1 67 ? 1.298 5.724 -9.300 1.00 61.19 67 LEU A O 1
ATOM 511 N N . SER A 1 68 ? 1.639 7.613 -8.126 1.00 85.88 68 SER A N 1
ATOM 512 C CA . SER A 1 68 ? 2.785 7.119 -7.344 1.00 85.88 68 SER A CA 1
ATOM 513 C C . SER A 1 68 ? 2.402 5.837 -6.592 1.00 85.88 68 SER A C 1
ATOM 515 O O . SER A 1 68 ? 1.251 5.693 -6.166 1.00 85.88 68 SER A O 1
ATOM 517 N N . ILE A 1 69 ? 3.360 4.920 -6.396 1.00 90.25 69 ILE A N 1
ATOM 518 C CA . ILE A 1 69 ? 3.162 3.676 -5.627 1.00 90.25 69 ILE A CA 1
ATOM 519 C C . ILE A 1 69 ? 2.507 3.987 -4.274 1.00 90.25 69 ILE A C 1
ATOM 521 O O . ILE A 1 69 ? 1.592 3.282 -3.864 1.00 90.25 69 ILE A O 1
ATOM 525 N N . GLU A 1 70 ? 2.898 5.093 -3.636 1.00 92.19 70 GLU A N 1
ATOM 526 C CA . GLU A 1 70 ? 2.300 5.581 -2.390 1.00 92.19 70 GLU A CA 1
ATOM 527 C C . GLU A 1 70 ? 0.776 5.743 -2.480 1.00 92.19 70 GLU A C 1
ATOM 529 O O . GLU A 1 70 ? 0.041 5.145 -1.696 1.00 92.19 70 GLU A O 1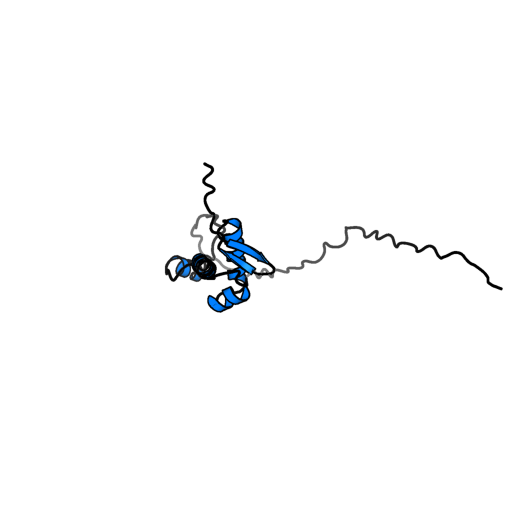
ATOM 534 N N . HIS A 1 71 ? 0.292 6.507 -3.460 1.00 92.19 71 HIS A N 1
ATOM 535 C CA . HIS A 1 71 ? -1.136 6.788 -3.616 1.00 92.19 71 HIS A CA 1
ATOM 536 C C . HIS A 1 71 ? -1.922 5.514 -3.930 1.00 92.19 71 HIS A C 1
ATOM 538 O O . HIS A 1 71 ? -3.006 5.299 -3.401 1.00 92.19 71 HIS A O 1
ATOM 544 N N . ARG A 1 72 ? -1.347 4.628 -4.748 1.00 94.44 72 ARG A N 1
ATOM 545 C CA . ARG A 1 72 ? -1.969 3.348 -5.108 1.00 94.44 72 ARG A CA 1
ATOM 546 C C . ARG A 1 72 ? -2.076 2.405 -3.912 1.00 94.44 72 ARG A C 1
ATOM 548 O O . ARG A 1 72 ? -3.075 1.700 -3.788 1.00 94.44 72 ARG A O 1
ATOM 555 N N . VAL A 1 73 ? -1.068 2.394 -3.037 1.00 94.69 73 VAL A N 1
ATOM 556 C CA . VAL A 1 73 ? -1.101 1.635 -1.780 1.00 94.69 73 VAL A CA 1
ATOM 557 C C . VAL A 1 73 ? -2.179 2.197 -0.852 1.00 94.69 73 VAL A C 1
ATOM 559 O O . VAL A 1 73 ? -2.988 1.418 -0.355 1.00 94.69 73 VAL A O 1
ATOM 562 N N . ILE A 1 74 ? -2.250 3.520 -0.666 1.00 94.19 74 ILE A N 1
ATOM 563 C CA . ILE A 1 74 ? -3.301 4.156 0.150 1.00 94.19 74 ILE A CA 1
ATOM 564 C C . ILE A 1 74 ? -4.689 3.810 -0.398 1.00 94.19 74 ILE A C 1
ATOM 566 O O . ILE A 1 74 ? -5.514 3.277 0.339 1.00 94.19 74 ILE A O 1
ATOM 570 N N . ASP A 1 75 ? -4.925 4.029 -1.694 1.00 94.38 75 ASP A N 1
ATOM 571 C CA . ASP A 1 75 ? -6.209 3.745 -2.343 1.00 94.38 75 ASP A CA 1
ATOM 572 C C . ASP A 1 75 ? -6.652 2.291 -2.131 1.00 94.38 75 ASP A C 1
ATOM 574 O O . ASP A 1 75 ? -7.837 2.016 -1.930 1.00 94.38 75 ASP A O 1
ATOM 578 N N . LEU A 1 76 ? -5.710 1.345 -2.205 1.00 95.81 76 LEU A N 1
ATOM 579 C CA . LEU A 1 76 ? -5.985 -0.074 -1.997 1.00 95.81 76 LEU A CA 1
ATOM 580 C C . LEU A 1 76 ? -6.363 -0.364 -0.540 1.00 95.81 76 LEU A C 1
ATOM 582 O O . LEU A 1 76 ? -7.342 -1.069 -0.290 1.00 95.81 76 LEU A O 1
ATOM 586 N N . LEU A 1 77 ? -5.611 0.187 0.414 1.00 95.38 77 LEU A N 1
ATOM 587 C CA . LEU A 1 77 ? -5.875 0.014 1.841 1.00 95.38 77 LEU A CA 1
ATOM 588 C C . LEU A 1 77 ? -7.200 0.665 2.262 1.00 95.38 77 LEU A C 1
ATOM 590 O O . LEU A 1 77 ? -7.906 0.116 3.100 1.00 95.38 77 LEU A O 1
ATOM 594 N N . GLU A 1 78 ? -7.569 1.805 1.676 1.00 94.00 78 GLU A N 1
A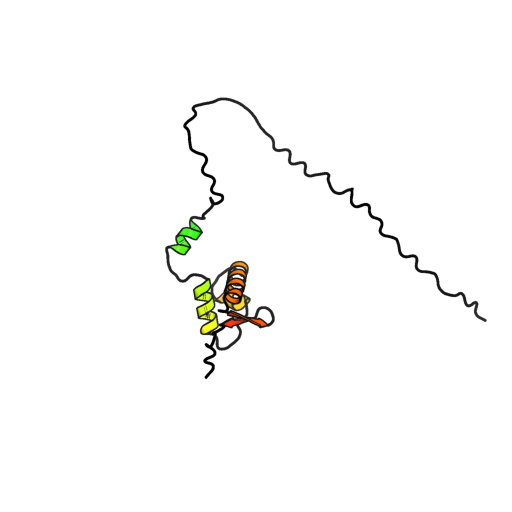TOM 595 C CA . GLU A 1 78 ? -8.821 2.503 1.989 1.00 94.00 78 GLU A CA 1
ATOM 596 C C . GLU A 1 78 ? -10.069 1.825 1.421 1.00 94.00 78 GLU A C 1
ATOM 598 O O . GLU A 1 78 ? -11.141 1.934 2.021 1.00 94.00 78 GLU A O 1
ATOM 603 N N . LYS A 1 79 ? -9.941 1.162 0.265 1.00 94.00 79 LYS A N 1
ATOM 604 C CA . LYS A 1 79 ? -11.024 0.398 -0.381 1.00 94.00 79 LYS A CA 1
ATOM 605 C C . LYS A 1 79 ? -11.218 -0.991 0.221 1.00 94.00 79 LYS A C 1
ATOM 607 O O . LYS A 1 79 ? -12.218 -1.637 -0.075 1.00 94.00 79 LYS A O 1
ATOM 612 N N . SER A 1 80 ? -10.260 -1.458 1.013 1.00 92.56 80 SER A N 1
ATOM 613 C CA . SER A 1 80 ? -10.323 -2.759 1.666 1.00 92.56 80 SER A CA 1
ATOM 614 C C . SER A 1 80 ? -11.089 -2.648 2.986 1.00 92.56 80 SER A C 1
ATOM 616 O O . SER A 1 80 ? -10.787 -1.796 3.815 1.00 92.56 80 SER A O 1
ATOM 618 N N . ASP A 1 81 ? -12.051 -3.541 3.222 1.00 87.69 81 ASP A N 1
ATOM 619 C CA . ASP A 1 81 ? -12.865 -3.562 4.453 1.00 87.69 81 ASP A CA 1
ATOM 620 C C . ASP A 1 81 ? -12.101 -4.069 5.704 1.00 87.69 81 ASP A C 1
ATOM 622 O O . ASP A 1 81 ? -12.693 -4.290 6.762 1.00 87.69 81 ASP A O 1
ATOM 626 N N . GLY A 1 82 ? -10.784 -4.284 5.611 1.00 90.12 82 GLY A N 1
ATOM 627 C CA . GLY A 1 82 ? -9.970 -4.871 6.675 1.00 90.12 82 GLY A CA 1
ATOM 628 C C . GLY A 1 82 ? -8.467 -4.792 6.412 1.00 90.12 82 GLY A C 1
ATOM 629 O O . GLY A 1 82 ? -8.009 -4.022 5.570 1.00 90.12 82 GLY A O 1
ATOM 630 N N . SER A 1 83 ? -7.688 -5.585 7.156 1.00 94.56 83 SER A N 1
ATOM 631 C CA . SER A 1 83 ? -6.236 -5.655 6.970 1.00 94.56 83 SER A CA 1
ATOM 632 C C . SER A 1 83 ? -5.863 -6.399 5.696 1.00 94.56 83 SER A C 1
ATOM 634 O O . SER A 1 83 ? -6.408 -7.470 5.432 1.00 94.56 83 SER A O 1
ATOM 636 N N . VAL A 1 84 ? -4.892 -5.864 4.964 1.00 97.38 84 VAL A N 1
ATOM 637 C CA . VAL A 1 84 ? -4.381 -6.427 3.714 1.00 97.38 84 VAL A CA 1
ATOM 638 C C . VAL A 1 84 ? -2.957 -6.926 3.923 1.00 97.38 84 VAL A C 1
ATOM 640 O O . VAL A 1 84 ? -2.132 -6.230 4.525 1.00 97.38 84 VAL A O 1
ATOM 643 N N . HIS A 1 85 ? -2.657 -8.119 3.414 1.00 97.56 85 HIS A N 1
ATOM 644 C CA . HIS A 1 85 ? -1.323 -8.696 3.500 1.00 97.56 85 HIS A CA 1
ATOM 645 C C . HIS A 1 85 ? -0.378 -8.031 2.491 1.00 97.56 85 HIS A C 1
ATOM 647 O O . HIS A 1 85 ? -0.784 -7.727 1.368 1.00 97.56 85 HIS A O 1
ATOM 653 N N . VAL A 1 86 ? 0.899 -7.856 2.844 1.00 96.50 86 VAL A N 1
ATOM 654 C CA . VAL A 1 86 ? 1.911 -7.262 1.944 1.00 96.50 86 VAL A CA 1
ATOM 655 C C . VAL A 1 86 ? 1.952 -7.974 0.588 1.00 96.50 86 VAL A C 1
ATOM 657 O O . VAL A 1 86 ? 1.946 -7.311 -0.445 1.00 96.50 86 VAL A O 1
ATOM 660 N N . ASP A 1 87 ? 1.907 -9.309 0.574 1.00 97.19 87 ASP A N 1
ATOM 661 C CA . ASP A 1 87 ? 1.910 -10.086 -0.677 1.00 97.19 87 ASP A CA 1
ATOM 662 C C . ASP A 1 87 ? 0.697 -9.794 -1.572 1.00 97.19 87 ASP A C 1
ATOM 664 O O . ASP A 1 87 ? 0.816 -9.804 -2.800 1.00 97.19 87 ASP A O 1
ATOM 668 N N . ASP A 1 88 ? -0.469 -9.520 -0.984 1.00 97.38 88 ASP A N 1
ATOM 669 C CA . ASP A 1 88 ? -1.676 -9.185 -1.740 1.00 97.38 88 ASP A CA 1
ATOM 670 C C . ASP A 1 88 ? -1.575 -7.777 -2.332 1.00 97.38 88 ASP A C 1
ATOM 672 O O . ASP A 1 88 ? -1.987 -7.558 -3.473 1.00 97.38 88 ASP A O 1
ATOM 676 N N . ILE A 1 89 ? -0.945 -6.841 -1.614 1.00 96.50 89 ILE A N 1
ATOM 677 C CA . ILE A 1 89 ? -0.638 -5.493 -2.112 1.00 96.50 89 ILE A CA 1
ATOM 678 C C . ILE A 1 89 ? 0.346 -5.582 -3.285 1.00 96.50 89 ILE A C 1
ATOM 680 O O . ILE A 1 89 ? 0.076 -5.049 -4.361 1.00 96.50 89 ILE A O 1
ATOM 684 N N . THR A 1 90 ? 1.450 -6.315 -3.118 1.00 95.44 90 THR A N 1
ATOM 685 C CA . THR A 1 90 ? 2.448 -6.592 -4.164 1.00 95.44 90 THR A CA 1
ATOM 686 C C . THR A 1 90 ? 1.799 -7.201 -5.407 1.00 95.44 90 THR A C 1
ATOM 688 O O . THR A 1 90 ? 2.002 -6.706 -6.515 1.00 95.44 90 THR A O 1
ATOM 691 N N . ARG A 1 91 ? 0.954 -8.226 -5.239 1.00 96.56 91 ARG A N 1
ATOM 692 C CA . ARG A 1 91 ? 0.251 -8.892 -6.346 1.00 96.56 91 ARG A CA 1
ATOM 693 C C . ARG A 1 91 ? -0.742 -7.971 -7.051 1.00 96.56 91 ARG A C 1
ATOM 695 O O . ARG A 1 91 ? -0.817 -7.994 -8.275 1.00 96.56 91 ARG A O 1
ATOM 702 N N . THR A 1 92 ? -1.499 -7.182 -6.292 1.00 95.50 92 THR A N 1
ATOM 703 C CA . THR A 1 92 ? -2.545 -6.300 -6.832 1.00 95.50 92 THR A CA 1
ATOM 704 C C . THR A 1 92 ? -1.949 -5.120 -7.590 1.00 95.50 92 THR A C 1
ATOM 706 O O . THR A 1 92 ? -2.471 -4.718 -8.627 1.00 95.50 92 THR A O 1
ATOM 709 N N . LEU A 1 93 ? -0.845 -4.566 -7.088 1.00 92.12 93 LEU A N 1
ATOM 710 C CA . LEU A 1 93 ? -0.188 -3.415 -7.697 1.00 92.12 93 LEU A CA 1
ATOM 711 C C . LEU A 1 93 ? 0.849 -3.811 -8.760 1.00 92.12 93 LEU A C 1
ATOM 713 O O . LEU A 1 93 ? 1.255 -2.960 -9.546 1.00 92.12 93 LEU A O 1
ATOM 717 N N . GLY A 1 94 ? 1.265 -5.078 -8.817 1.00 91.81 94 GLY A N 1
ATOM 718 C CA . GLY A 1 94 ? 2.331 -5.521 -9.722 1.00 91.81 94 GLY A CA 1
ATOM 719 C C . GLY A 1 94 ? 3.697 -4.920 -9.377 1.00 91.81 94 GLY A C 1
ATOM 720 O O . GLY A 1 94 ? 4.572 -4.848 -10.234 1.00 91.81 94 GLY A O 1
ATOM 721 N N . GLU A 1 95 ? 3.867 -4.473 -8.133 1.00 90.31 95 GLU A N 1
ATOM 722 C CA . GLU A 1 95 ? 5.083 -3.831 -7.637 1.00 90.31 95 GLU A CA 1
ATOM 723 C C . GLU A 1 95 ? 5.981 -4.841 -6.929 1.00 90.31 95 GLU A C 1
ATOM 725 O O . GLU A 1 95 ? 5.516 -5.876 -6.458 1.00 90.31 95 GLU A O 1
ATOM 730 N N . SER A 1 96 ? 7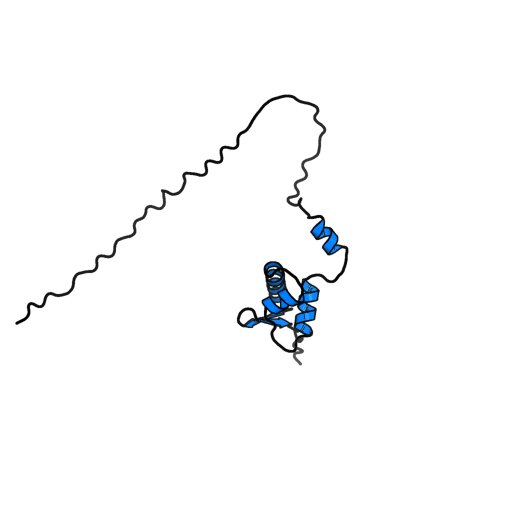.276 -4.544 -6.804 1.00 90.69 96 SER A N 1
ATOM 731 C CA . SER A 1 96 ? 8.177 -5.414 -6.040 1.00 90.69 96 SER A CA 1
ATOM 732 C C . SER A 1 96 ? 7.843 -5.394 -4.543 1.00 90.69 96 SER A C 1
ATOM 734 O O . SER A 1 96 ? 7.489 -4.352 -3.986 1.00 90.69 96 SER A O 1
ATOM 736 N N . ALA A 1 97 ? 8.029 -6.528 -3.858 1.00 90.06 97 ALA A N 1
ATOM 737 C CA . ALA A 1 97 ? 7.828 -6.612 -2.409 1.00 90.06 97 ALA A CA 1
ATOM 738 C C . ALA A 1 97 ? 8.698 -5.597 -1.644 1.00 90.06 97 ALA A C 1
ATOM 740 O O . ALA A 1 97 ? 8.248 -5.021 -0.657 1.00 90.06 97 ALA A O 1
ATOM 741 N N . SER A 1 98 ? 9.913 -5.318 -2.135 1.00 90.19 98 SER A N 1
ATOM 742 C CA . SER A 1 98 ? 10.796 -4.294 -1.563 1.00 90.19 98 SER A CA 1
ATOM 743 C C . SER A 1 98 ? 10.198 -2.892 -1.674 1.00 90.19 98 SER A C 1
ATOM 745 O O . SER A 1 98 ? 10.170 -2.178 -0.678 1.00 90.19 98 SER A O 1
ATOM 747 N N . ALA A 1 99 ? 9.697 -2.500 -2.851 1.00 90.62 99 ALA A N 1
ATOM 748 C CA . ALA A 1 99 ? 9.106 -1.177 -3.051 1.00 90.62 99 ALA A CA 1
ATOM 749 C C . ALA A 1 99 ? 7.847 -0.988 -2.194 1.00 90.62 99 ALA A C 1
ATOM 751 O O . ALA A 1 99 ? 7.714 0.021 -1.504 1.00 90.62 99 ALA A O 1
ATOM 752 N N . VAL A 1 100 ? 6.963 -1.993 -2.175 1.00 94.75 100 VAL A N 1
ATOM 753 C CA . VAL A 1 100 ? 5.757 -1.986 -1.334 1.00 94.75 100 VAL A CA 1
ATOM 754 C C . VAL A 1 100 ? 6.124 -1.896 0.147 1.00 94.75 100 VAL A C 1
ATOM 756 O O . VAL A 1 100 ? 5.545 -1.087 0.863 1.00 94.75 100 VAL A O 1
ATOM 759 N N . SER A 1 101 ? 7.123 -2.657 0.601 1.00 94.50 101 SER A N 1
ATOM 760 C CA . SER A 1 101 ? 7.568 -2.623 2.001 1.00 94.50 101 SER A CA 1
ATOM 761 C C . SER A 1 101 ? 8.131 -1.256 2.393 1.00 94.50 101 SER A C 1
ATOM 763 O O . SER A 1 101 ? 7.760 -0.719 3.432 1.00 94.50 101 SER A O 1
ATOM 765 N N . SER A 1 102 ? 8.980 -0.652 1.556 1.00 94.38 102 SER A N 1
ATOM 766 C CA . SER A 1 102 ? 9.517 0.691 1.806 1.00 94.38 102 SER A CA 1
ATOM 767 C C . SER A 1 102 ? 8.416 1.751 1.875 1.00 94.38 102 SER A C 1
ATOM 769 O O . SER A 1 102 ? 8.438 2.604 2.761 1.00 94.38 102 SER A O 1
ATOM 771 N N . VAL A 1 103 ? 7.429 1.677 0.978 1.00 95.31 103 VAL A N 1
ATOM 772 C CA . VAL A 1 103 ? 6.282 2.594 0.968 1.00 95.31 103 VAL A CA 1
ATOM 773 C C . VAL A 1 103 ? 5.401 2.398 2.198 1.00 95.31 103 VAL A C 1
ATOM 775 O O . VAL A 1 103 ? 5.012 3.384 2.813 1.00 95.31 103 VAL A O 1
ATOM 778 N N . LEU A 1 104 ? 5.117 1.159 2.602 1.00 96.00 104 LEU A N 1
ATOM 779 C CA . LEU A 1 104 ? 4.323 0.878 3.800 1.00 96.00 104 LEU A CA 1
ATOM 780 C C . LEU A 1 104 ? 5.000 1.396 5.073 1.00 96.00 104 LEU A C 1
ATOM 782 O O . LEU A 1 104 ? 4.328 2.017 5.890 1.00 96.00 104 LEU A O 1
ATOM 786 N N . ILE A 1 105 ? 6.322 1.230 5.201 1.00 95.31 105 ILE A N 1
ATOM 787 C CA . ILE A 1 105 ? 7.095 1.813 6.311 1.00 95.31 105 ILE A CA 1
ATOM 788 C C . ILE A 1 105 ? 6.975 3.341 6.298 1.00 95.31 105 ILE A C 1
ATOM 790 O O . ILE A 1 105 ? 6.712 3.955 7.329 1.00 95.31 105 ILE A O 1
ATOM 794 N N . MET A 1 106 ? 7.137 3.973 5.133 1.00 95.00 106 MET A N 1
ATOM 795 C CA . MET A 1 106 ? 6.994 5.424 5.012 1.00 95.00 106 MET A CA 1
ATOM 796 C C . MET A 1 106 ? 5.578 5.892 5.387 1.00 95.00 106 MET A C 1
ATOM 798 O O . MET A 1 106 ? 5.431 6.888 6.090 1.00 95.00 106 MET A O 1
ATOM 802 N N . LEU A 1 107 ? 4.538 5.184 4.945 1.00 93.88 107 LEU A N 1
ATOM 803 C CA . LEU A 1 107 ? 3.145 5.506 5.260 1.00 93.88 107 LEU A CA 1
ATOM 804 C C . LEU A 1 107 ? 2.825 5.319 6.743 1.00 93.88 107 LEU A C 1
ATOM 806 O O . LEU A 1 107 ? 2.054 6.101 7.295 1.00 93.88 107 LEU A O 1
ATOM 810 N N . GLU A 1 108 ? 3.433 4.329 7.390 1.00 94.19 108 GLU A N 1
ATOM 811 C CA . GLU A 1 108 ? 3.315 4.125 8.831 1.00 94.19 108 GLU A CA 1
ATOM 812 C C . GLU A 1 108 ? 3.962 5.264 9.620 1.00 94.19 108 GLU A C 1
ATOM 814 O O . GLU A 1 108 ? 3.336 5.825 10.518 1.00 94.19 108 GLU A O 1
ATOM 819 N N . LEU A 1 109 ? 5.157 5.705 9.216 1.00 92.00 109 LEU A N 1
ATOM 820 C CA . LEU A 1 109 ? 5.811 6.877 9.808 1.00 92.00 109 LEU A CA 1
ATOM 821 C C . LEU A 1 109 ? 5.005 8.169 9.616 1.00 92.00 109 LEU A C 1
ATOM 823 O O . LEU A 1 109 ? 5.034 9.045 10.479 1.00 92.00 109 LEU A O 1
ATOM 827 N N . LYS A 1 110 ? 4.289 8.297 8.494 1.00 91.12 110 LYS A N 1
ATOM 828 C CA . LYS A 1 110 ? 3.413 9.443 8.209 1.00 91.12 110 LYS A CA 1
ATOM 829 C C . LYS A 1 110 ? 2.052 9.359 8.909 1.00 91.12 110 LYS A C 1
ATOM 831 O O . LYS A 1 110 ? 1.309 10.335 8.869 1.00 91.12 110 LYS A O 1
ATOM 836 N N . GLY A 1 111 ? 1.715 8.227 9.531 1.00 92.06 111 GLY A N 1
ATOM 837 C CA . GLY A 1 111 ? 0.403 8.006 10.145 1.00 92.06 111 GLY A CA 1
ATOM 838 C C . GLY A 1 111 ? -0.731 7.819 9.131 1.00 92.06 111 GLY A C 1
ATOM 839 O O . GLY A 1 111 ? -1.884 8.079 9.452 1.00 92.06 111 GLY A O 1
ATOM 840 N N . ASN A 1 112 ? -0.420 7.399 7.901 1.00 93.25 112 ASN A N 1
ATOM 841 C CA . ASN A 1 112 ? -1.402 7.112 6.847 1.00 93.25 112 ASN A CA 1
ATOM 842 C C . ASN A 1 112 ? -1.750 5.619 6.738 1.00 93.25 112 ASN A C 1
ATOM 844 O O . ASN A 1 112 ? -2.768 5.255 6.151 1.00 93.25 112 ASN A O 1
ATOM 848 N N . ALA A 1 113 ? -0.905 4.741 7.274 1.00 94.94 113 ALA A N 1
ATOM 849 C CA . ALA A 1 113 ? -1.138 3.305 7.356 1.00 94.94 113 ALA A CA 1
ATOM 850 C C . ALA A 1 113 ? -0.651 2.782 8.709 1.00 94.94 113 ALA A C 1
ATOM 852 O O . ALA A 1 113 ? 0.149 3.429 9.375 1.00 94.94 113 ALA A O 1
ATOM 853 N N . ARG A 1 114 ? -1.120 1.607 9.125 1.00 95.69 114 ARG A N 1
ATOM 854 C CA . ARG A 1 114 ? -0.674 0.970 10.368 1.00 95.69 114 ARG A CA 1
ATOM 855 C C . ARG A 1 114 ? -0.544 -0.530 10.193 1.00 95.69 114 ARG A C 1
ATOM 857 O O . ARG A 1 114 ? -1.460 -1.165 9.657 1.00 95.69 114 ARG A O 1
ATOM 864 N N . GLN A 1 115 ? 0.542 -1.105 10.704 1.00 96.06 115 GLN A N 1
ATOM 865 C CA . GLN A 1 115 ? 0.676 -2.550 10.794 1.00 96.06 115 GLN A CA 1
ATOM 866 C C . GLN A 1 115 ? -0.156 -3.095 11.968 1.00 96.06 115 GLN A C 1
ATOM 868 O O . GLN A 1 115 ? -0.029 -2.656 13.109 1.00 96.06 115 GLN A O 1
ATOM 873 N N . VAL A 1 116 ? -1.029 -4.067 11.697 1.00 95.50 116 VAL A N 1
ATOM 874 C CA . VAL A 1 116 ? -1.950 -4.660 12.694 1.00 95.50 116 VAL A CA 1
ATOM 875 C C . VAL A 1 116 ? -1.725 -6.153 12.934 1.00 95.50 116 VAL A C 1
ATOM 877 O O . VAL A 1 116 ? -2.408 -6.767 13.749 1.00 95.50 116 VAL A O 1
ATOM 880 N N . GLY A 1 117 ? -0.752 -6.747 12.249 1.00 92.06 117 GLY A N 1
ATOM 881 C CA . GLY A 1 117 ? -0.364 -8.144 12.411 1.00 92.06 117 GLY A CA 1
ATOM 882 C C . GLY A 1 117 ? 0.894 -8.468 11.615 1.00 92.06 117 GLY A C 1
ATOM 883 O O . GLY A 1 117 ? 1.524 -7.579 11.040 1.00 92.06 117 GLY A O 1
ATOM 884 N N . SER A 1 118 ? 1.267 -9.745 11.556 1.00 93.19 118 SER A N 1
ATOM 885 C CA . SER A 1 118 ? 2.386 -10.203 10.727 1.00 93.19 118 SER A CA 1
ATOM 886 C C . SER A 1 118 ? 2.120 -9.854 9.263 1.00 93.19 118 SER A C 1
ATOM 888 O O . SER A 1 118 ? 1.249 -10.454 8.645 1.00 93.19 118 SER A O 1
ATOM 890 N N . MET A 1 119 ? 2.845 -8.858 8.742 1.00 94.94 119 MET A N 1
ATOM 891 C CA . MET A 1 119 ? 2.747 -8.389 7.354 1.00 94.94 119 MET A CA 1
ATOM 892 C C . MET A 1 119 ? 1.335 -7.933 6.933 1.00 94.94 119 MET A C 1
ATOM 894 O O . MET A 1 119 ? 0.996 -7.989 5.756 1.00 94.94 119 MET A O 1
ATOM 898 N N . GLN A 1 120 ? 0.512 -7.479 7.881 1.00 96.81 120 GLN A N 1
ATOM 899 C CA . GLN A 1 120 ? -0.875 -7.059 7.652 1.00 96.81 120 GLN A CA 1
ATOM 900 C C . GLN A 1 120 ? -1.020 -5.562 7.931 1.00 96.81 120 GLN A C 1
ATOM 902 O O . GLN A 1 120 ? -0.702 -5.119 9.038 1.00 96.81 120 GLN A O 1
ATOM 907 N N . PHE A 1 121 ? -1.537 -4.805 6.965 1.00 97.31 121 PHE A N 1
ATOM 908 C CA . PHE A 1 121 ? -1.658 -3.346 7.032 1.00 97.31 121 PHE A CA 1
ATOM 909 C C . PHE A 1 121 ? -3.099 -2.877 6.840 1.00 97.31 121 PHE A C 1
ATOM 911 O O . PHE A 1 121 ? -3.868 -3.484 6.100 1.00 97.31 121 PHE A O 1
ATOM 918 N N . ILE A 1 122 ? -3.456 -1.775 7.496 1.00 96.38 122 ILE A N 1
ATOM 919 C CA . ILE A 1 122 ? -4.710 -1.037 7.286 1.00 96.38 122 ILE A CA 1
ATOM 920 C C . ILE A 1 122 ? -4.403 0.427 6.981 1.00 96.38 122 ILE A C 1
ATOM 922 O O . ILE A 1 122 ? -3.363 0.936 7.403 1.00 96.38 122 ILE A O 1
ATOM 926 N N . ALA A 1 123 ? -5.317 1.114 6.295 1.00 94.81 123 ALA A N 1
ATOM 927 C CA . ALA A 1 123 ? -5.265 2.568 6.191 1.00 94.81 123 ALA A CA 1
ATOM 928 C C . ALA A 1 123 ? -5.514 3.186 7.573 1.00 94.81 123 ALA A C 1
ATOM 930 O O . ALA A 1 123 ? -6.474 2.822 8.262 1.00 94.81 123 ALA A O 1
ATOM 931 N N . ASP A 1 124 ? -4.660 4.123 7.971 1.00 89.62 124 ASP A N 1
ATOM 932 C CA . ASP A 1 124 ? -4.840 4.875 9.202 1.00 89.62 124 ASP A CA 1
ATOM 933 C C . ASP A 1 124 ? -5.540 6.192 8.873 1.00 89.62 124 ASP A C 1
ATOM 935 O O . ASP A 1 124 ? -4.962 7.138 8.342 1.00 89.62 124 ASP A O 1
ATOM 939 N N . LYS A 1 125 ? -6.851 6.212 9.115 1.00 75.62 125 LYS A N 1
ATOM 940 C CA . LYS A 1 125 ? -7.659 7.422 9.004 1.00 75.62 125 LYS A CA 1
ATOM 941 C C . LYS A 1 125 ? -7.550 8.119 10.344 1.00 75.62 125 LYS A C 1
ATOM 943 O O . LYS A 1 125 ? -8.318 7.790 11.251 1.00 75.62 125 LYS A O 1
ATOM 948 N N . GLU A 1 126 ? -6.591 9.032 10.482 1.00 57.66 126 GLU A N 1
ATOM 949 C CA . GLU A 1 126 ? -6.507 9.898 11.655 1.00 57.66 126 GLU A CA 1
ATOM 950 C C . GLU A 1 126 ? -7.875 10.580 11.825 1.00 57.66 126 GLU A C 1
ATOM 952 O O . GLU A 1 126 ? -8.267 11.460 11.058 1.00 57.66 126 GLU A O 1
ATOM 957 N N . ARG A 1 127 ? -8.681 10.105 12.781 1.00 55.66 127 ARG A N 1
ATOM 958 C CA . ARG A 1 127 ? -9.901 10.811 13.160 1.00 55.66 127 ARG A CA 1
ATOM 959 C C . ARG A 1 127 ? -9.423 11.996 13.986 1.00 55.66 127 ARG A C 1
ATOM 961 O O . ARG A 1 127 ? -8.842 11.742 15.042 1.00 55.66 127 ARG A O 1
ATOM 968 N N . PRO A 1 128 ? -9.656 13.254 13.570 1.00 53.75 128 PRO A N 1
ATOM 969 C CA . PRO A 1 128 ? -9.355 14.375 14.439 1.00 53.75 128 PRO A CA 1
ATOM 970 C C . PRO A 1 128 ? -10.115 14.158 15.747 1.00 53.75 128 PRO A C 1
ATOM 972 O O . PRO A 1 128 ? -11.343 14.031 15.753 1.00 53.75 128 PRO A O 1
ATOM 975 N N . VAL A 1 129 ? -9.377 14.050 16.852 1.00 57.25 129 VAL A N 1
ATOM 976 C CA . VAL A 1 129 ? -9.965 14.024 18.189 1.00 57.25 129 VAL A CA 1
ATOM 977 C C . VAL A 1 129 ? -10.500 15.429 18.435 1.00 57.25 129 VAL A C 1
ATOM 979 O O . VAL A 1 129 ? -9.781 16.321 18.876 1.00 57.25 129 VAL A O 1
ATOM 982 N N . ILE A 1 130 ? -11.764 15.650 18.082 1.00 66.12 130 ILE A N 1
ATOM 983 C CA . ILE A 1 130 ? -12.493 16.844 1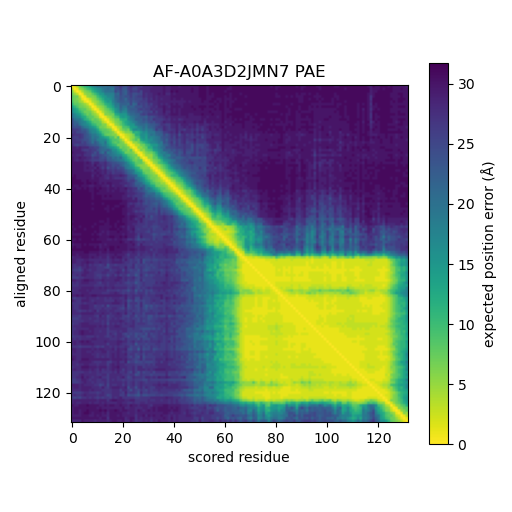8.494 1.00 66.12 130 ILE A CA 1
ATOM 984 C C . ILE A 1 130 ? -12.804 16.639 19.978 1.00 66.12 130 ILE A C 1
ATOM 986 O O . ILE A 1 130 ? -13.801 16.015 20.339 1.00 66.12 130 ILE A O 1
ATOM 990 N N . SER A 1 131 ? -11.897 17.093 20.838 1.00 71.31 131 SER A N 1
ATOM 991 C CA . SER A 1 131 ? -12.175 17.235 22.265 1.00 71.31 131 SER A CA 1
ATOM 992 C C . SER A 1 131 ? -13.167 18.389 22.433 1.00 71.31 131 SER A C 1
ATOM 994 O O . SER A 1 131 ? -12.822 19.531 22.128 1.00 71.31 131 SER A O 1
ATOM 996 N N . TYR A 1 132 ? -14.398 18.073 22.844 1.00 59.31 132 TYR A N 1
ATOM 997 C CA . TYR A 1 132 ? -15.430 19.044 23.232 1.00 59.31 132 TYR A CA 1
ATOM 998 C C . TYR A 1 132 ? -15.241 19.518 24.673 1.00 59.31 132 TYR A C 1
ATOM 1000 O O . TYR A 1 132 ? -14.806 18.691 25.508 1.00 59.31 132 TYR A O 1
#